Protein AF-A0A965Q518-F1 (afdb_monomer)

Radius of gyration: 18.99 Å; Cα contacts (8 Å, |Δi|>4): 62; chains: 1; bounding box: 60×23×46 Å

Solvent-accessible surface area (backbone atoms only — not comparable to full-atom values): 7028 Å² total; per-residue (Å²): 108,71,67,60,50,53,50,53,51,49,54,53,55,49,54,50,50,47,53,52,36,47,52,55,15,61,73,64,79,41,52,65,58,21,47,56,48,36,52,53,52,54,51,52,54,50,41,52,52,52,49,52,53,47,49,54,46,27,74,74,74,44,77,70,56,64,65,64,55,50,52,48,52,49,53,55,44,51,49,54,63,68,57,49,81,68,55,92,56,89,73,53,72,66,60,56,47,51,55,53,49,49,44,50,51,52,53,50,51,50,54,51,52,55,50,51,55,52,56,54,54,59,62,77,73,111

Structure (mmCIF, N/CA/C/O backbone):
data_AF-A0A965Q518-F1
#
_entry.id   AF-A0A965Q518-F1
#
loop_
_atom_site.group_PDB
_atom_site.id
_atom_site.type_symbol
_atom_site.label_atom_id
_atom_site.label_alt_id
_atom_site.label_comp_id
_atom_site.label_asym_id
_atom_site.label_entity_id
_atom_site.label_seq_id
_atom_site.pdbx_PDB_ins_code
_atom_site.Cartn_x
_atom_site.Cartn_y
_atom_site.Cartn_z
_atom_site.occupancy
_atom_site.B_iso_or_equiv
_atom_site.auth_seq_id
_atom_site.auth_comp_id
_atom_site.auth_asym_id
_atom_site.auth_atom_id
_atom_site.pdbx_PDB_model_num
ATOM 1 N N . ILE A 1 1 ? 7.334 6.434 21.497 1.00 72.88 1 ILE A N 1
ATOM 2 C CA . ILE A 1 1 ? 8.801 6.464 21.253 1.00 72.88 1 ILE A CA 1
ATOM 3 C C . ILE A 1 1 ? 9.249 5.241 20.453 1.00 72.88 1 ILE A C 1
ATOM 5 O O . ILE A 1 1 ? 9.737 5.425 19.350 1.00 72.88 1 ILE A O 1
ATOM 9 N N . ILE A 1 2 ? 8.997 4.016 20.928 1.00 81.69 2 ILE A N 1
ATOM 10 C CA . ILE A 1 2 ? 9.412 2.765 20.254 1.00 81.69 2 ILE A CA 1
ATOM 11 C C . ILE A 1 2 ? 8.875 2.656 18.812 1.00 81.69 2 ILE A C 1
ATOM 13 O O . ILE A 1 2 ? 9.642 2.387 17.895 1.00 81.69 2 ILE A O 1
ATOM 17 N N . ILE A 1 3 ? 7.590 2.960 18.587 1.00 77.31 3 ILE A N 1
ATOM 18 C CA . ILE A 1 3 ? 6.975 2.912 17.244 1.00 77.31 3 ILE A CA 1
ATOM 19 C C . ILE A 1 3 ? 7.582 3.959 16.295 1.00 77.31 3 ILE A C 1
ATOM 21 O O . ILE A 1 3 ? 7.824 3.673 15.128 1.00 77.31 3 ILE A O 1
ATOM 25 N N . GLY A 1 4 ? 7.886 5.160 16.800 1.00 78.69 4 GLY A N 1
ATOM 26 C CA . GLY A 1 4 ? 8.529 6.210 16.003 1.00 78.69 4 GLY A CA 1
ATOM 27 C C . GLY A 1 4 ? 9.953 5.836 15.585 1.00 78.69 4 GLY A C 1
ATOM 28 O O . GLY A 1 4 ? 10.353 6.106 14.458 1.00 78.69 4 GLY A O 1
ATOM 29 N N . LEU A 1 5 ? 10.687 5.150 16.466 1.00 85.44 5 LEU A N 1
ATOM 30 C CA . LEU A 1 5 ? 12.023 4.627 16.179 1.00 85.44 5 LEU A CA 1
ATOM 31 C C . LEU A 1 5 ? 11.969 3.505 15.130 1.00 85.44 5 LEU A C 1
ATOM 33 O O . LEU A 1 5 ? 12.724 3.543 14.165 1.00 85.44 5 LEU A O 1
ATOM 37 N N . ALA A 1 6 ? 11.019 2.573 15.258 1.00 81.81 6 ALA A N 1
ATOM 38 C CA . ALA A 1 6 ? 10.804 1.506 14.279 1.00 81.81 6 ALA A CA 1
ATOM 39 C C . ALA A 1 6 ? 10.435 2.049 12.885 1.00 81.81 6 ALA A C 1
ATOM 41 O O . ALA A 1 6 ? 10.963 1.581 11.877 1.00 81.81 6 ALA A O 1
ATOM 42 N N . LEU A 1 7 ? 9.578 3.075 12.822 1.00 77.62 7 LEU A N 1
ATOM 43 C CA . LEU A 1 7 ? 9.232 3.751 11.569 1.00 77.62 7 LEU A CA 1
ATOM 44 C C . LEU A 1 7 ? 10.443 4.451 10.946 1.00 77.62 7 LEU A C 1
ATOM 46 O O . LEU A 1 7 ? 10.688 4.287 9.754 1.00 77.62 7 LEU A O 1
ATOM 50 N N . ALA A 1 8 ? 11.230 5.178 11.742 1.00 82.94 8 ALA A N 1
ATOM 51 C CA . ALA A 1 8 ? 12.439 5.840 11.261 1.00 82.94 8 ALA A CA 1
ATOM 52 C C . ALA A 1 8 ? 13.452 4.834 10.685 1.00 82.94 8 ALA A C 1
ATOM 54 O O . ALA A 1 8 ? 13.981 5.047 9.595 1.00 82.94 8 ALA A O 1
ATOM 55 N N . THR A 1 9 ? 13.675 3.707 11.369 1.00 88.44 9 THR A N 1
ATOM 56 C CA . THR A 1 9 ? 14.555 2.636 10.879 1.00 88.44 9 THR A CA 1
ATOM 57 C C . THR A 1 9 ? 14.032 2.020 9.583 1.00 88.44 9 THR A C 1
ATOM 59 O O . THR A 1 9 ? 14.811 1.812 8.654 1.00 88.44 9 THR A O 1
ATOM 62 N N . SER A 1 10 ? 12.721 1.781 9.490 1.00 80.56 10 SER A N 1
ATOM 63 C CA . SER A 1 10 ? 12.079 1.275 8.274 1.00 80.56 10 SER A CA 1
ATOM 64 C C . SER A 1 10 ? 12.328 2.214 7.087 1.00 80.56 10 SER A C 1
ATOM 66 O O . SER A 1 10 ? 12.839 1.781 6.058 1.00 80.56 10 SER A O 1
ATOM 68 N N . ILE A 1 11 ? 12.099 3.522 7.257 1.00 81.31 11 ILE A N 1
ATOM 69 C CA . ILE A 1 11 ? 12.318 4.538 6.211 1.00 81.31 11 ILE A CA 1
ATOM 70 C C . ILE A 1 11 ? 13.770 4.533 5.708 1.00 81.31 11 ILE A C 1
ATOM 72 O O . ILE A 1 11 ? 14.009 4.590 4.499 1.00 81.31 11 ILE A O 1
ATOM 76 N N . ILE A 1 12 ? 14.746 4.429 6.614 1.00 88.94 12 ILE A N 1
ATOM 77 C CA . ILE A 1 12 ? 16.173 4.395 6.260 1.00 88.94 12 ILE A CA 1
ATOM 78 C C . ILE A 1 12 ? 16.508 3.126 5.466 1.00 88.94 12 ILE A C 1
ATOM 80 O O . ILE A 1 12 ? 17.135 3.206 4.409 1.00 88.94 12 ILE A O 1
ATOM 84 N N . MET A 1 13 ? 16.057 1.960 5.937 1.00 85.56 13 MET A N 1
ATOM 85 C CA . MET A 1 13 ? 16.298 0.672 5.277 1.00 85.56 13 MET A CA 1
ATOM 86 C C . MET A 1 13 ? 15.686 0.631 3.872 1.00 85.56 13 MET A C 1
ATOM 88 O O . MET A 1 13 ? 16.280 0.121 2.925 1.00 85.56 13 MET A O 1
ATOM 92 N N . PHE A 1 14 ? 14.514 1.230 3.719 1.00 79.38 14 PHE A N 1
ATOM 93 C CA . PHE A 1 14 ? 13.819 1.321 2.449 1.00 79.38 14 PHE A CA 1
ATOM 94 C C . PHE A 1 14 ? 14.447 2.314 1.470 1.00 79.38 14 PHE A C 1
ATOM 96 O O . PHE A 1 14 ? 14.533 2.025 0.278 1.00 79.38 14 PHE A O 1
ATOM 103 N N . THR A 1 15 ? 14.958 3.443 1.966 1.00 83.56 15 THR A N 1
ATOM 104 C CA . THR A 1 15 ? 15.750 4.379 1.153 1.00 83.56 15 THR A CA 1
ATOM 105 C C . THR A 1 15 ? 17.008 3.694 0.611 1.00 83.56 15 THR A C 1
ATOM 107 O O . THR A 1 15 ? 17.377 3.890 -0.546 1.00 83.56 15 THR A O 1
ATOM 110 N N . TRP A 1 16 ? 17.633 2.836 1.423 1.00 86.44 16 TRP A N 1
ATOM 111 C CA . TRP A 1 16 ? 18.780 2.033 1.001 1.00 86.44 16 TRP A CA 1
ATOM 112 C C . TRP A 1 16 ? 18.422 1.014 -0.090 1.00 86.44 16 TRP A C 1
ATOM 114 O O . TRP A 1 16 ? 19.125 0.917 -1.096 1.00 86.44 16 TRP A O 1
ATOM 124 N N . LEU A 1 17 ? 17.310 0.287 0.072 1.00 82.19 17 LEU A N 1
ATOM 125 C CA . LEU A 1 17 ? 16.814 -0.656 -0.938 1.00 82.19 17 LEU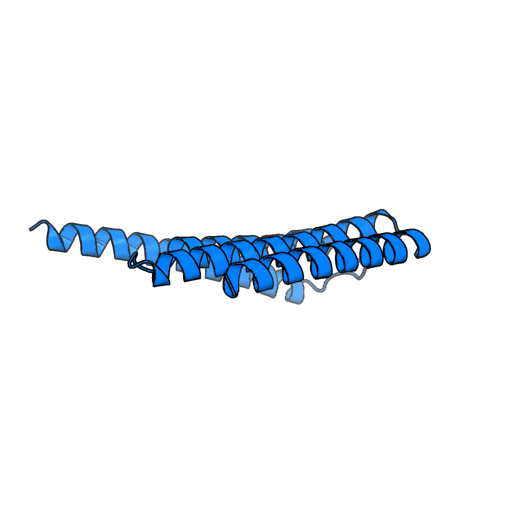 A CA 1
ATOM 126 C C . LEU A 1 17 ? 16.550 0.033 -2.281 1.00 82.19 17 LEU A C 1
ATOM 128 O O . LEU A 1 17 ? 17.007 -0.452 -3.312 1.00 82.19 17 LEU A O 1
ATOM 132 N N . PHE A 1 18 ? 15.911 1.203 -2.260 1.00 78.19 18 PHE A N 1
ATOM 133 C CA . PHE A 1 18 ? 15.648 1.987 -3.464 1.00 78.19 18 PHE A CA 1
ATOM 134 C C . PHE A 1 18 ? 16.933 2.370 -4.214 1.00 78.19 18 PHE A C 1
ATOM 136 O O . PHE A 1 18 ? 17.009 2.250 -5.437 1.00 78.19 18 PHE A O 1
ATOM 143 N N . PHE A 1 19 ? 17.977 2.776 -3.487 1.00 81.88 19 PHE A N 1
ATOM 144 C CA . PHE A 1 19 ? 19.271 3.105 -4.087 1.00 81.88 19 PHE A CA 1
ATOM 145 C C . PHE A 1 19 ? 19.928 1.886 -4.748 1.00 81.88 19 PHE A C 1
ATOM 147 O O . PHE A 1 19 ? 20.501 1.992 -5.834 1.00 81.88 19 PHE A O 1
ATOM 154 N N . ASN A 1 20 ? 19.815 0.714 -4.117 1.00 82.06 20 ASN A N 1
ATOM 155 C CA . ASN A 1 20 ? 20.341 -0.533 -4.662 1.00 82.06 20 ASN A CA 1
ATOM 156 C C . ASN A 1 20 ? 19.588 -0.971 -5.933 1.00 82.06 20 ASN A C 1
ATOM 158 O O . ASN A 1 20 ? 20.195 -1.444 -6.896 1.00 82.06 20 ASN A O 1
ATOM 162 N N . GLU A 1 21 ? 18.274 -0.761 -5.974 1.00 74.06 21 GLU A N 1
ATOM 163 C CA . GLU A 1 21 ? 17.441 -1.044 -7.147 1.00 74.06 21 GLU A CA 1
ATOM 164 C C . GLU A 1 21 ? 17.759 -0.119 -8.326 1.00 74.06 21 GLU A C 1
ATOM 166 O O . GLU A 1 21 ? 17.880 -0.583 -9.456 1.00 74.06 21 GLU A O 1
ATOM 171 N N . ILE A 1 22 ? 18.001 1.171 -8.076 1.00 74.25 22 ILE A N 1
ATOM 172 C CA . ILE A 1 22 ? 18.466 2.100 -9.118 1.00 74.25 22 ILE A CA 1
ATOM 173 C C . ILE A 1 22 ? 19.857 1.708 -9.632 1.00 74.25 22 ILE A C 1
ATOM 175 O O . ILE A 1 22 ? 20.124 1.776 -10.832 1.00 74.25 22 ILE A O 1
ATOM 179 N N . ASN A 1 23 ? 20.763 1.291 -8.747 1.00 75.62 23 ASN A N 1
ATOM 180 C CA . ASN A 1 23 ? 22.118 0.927 -9.151 1.00 75.62 23 ASN A CA 1
ATOM 181 C C . ASN A 1 23 ? 22.139 -0.369 -9.982 1.00 75.62 23 ASN A C 1
ATOM 183 O O . ASN A 1 23 ? 22.846 -0.473 -10.983 1.00 75.62 23 ASN A O 1
ATOM 187 N N . THR A 1 24 ? 21.330 -1.361 -9.612 1.00 71.31 24 THR A N 1
ATOM 188 C CA . THR A 1 24 ? 21.171 -2.599 -10.397 1.00 71.31 24 THR A CA 1
ATOM 189 C C . THR A 1 24 ? 20.486 -2.340 -11.743 1.00 71.31 24 THR A C 1
ATOM 191 O O . THR A 1 24 ? 20.924 -2.873 -12.761 1.00 71.31 24 THR A O 1
ATOM 194 N N . ALA A 1 25 ? 19.500 -1.441 -11.779 1.00 67.25 25 ALA A N 1
ATOM 195 C CA . ALA A 1 25 ? 18.863 -0.934 -12.994 1.00 67.25 25 ALA A CA 1
ATOM 196 C C . ALA A 1 25 ? 19.839 -0.247 -13.965 1.00 67.25 25 ALA A C 1
ATOM 198 O O . ALA A 1 25 ? 19.797 -0.496 -15.171 1.00 67.25 25 ALA A O 1
ATOM 199 N N . ALA A 1 26 ? 20.727 0.604 -13.442 1.00 67.75 26 ALA A N 1
ATOM 200 C CA . ALA A 1 26 ? 21.714 1.337 -14.232 1.00 67.75 26 ALA A CA 1
ATOM 201 C C . ALA A 1 26 ? 22.742 0.406 -14.894 1.00 67.75 26 ALA A C 1
ATOM 203 O O . ALA A 1 26 ? 23.117 0.613 -16.048 1.00 67.75 26 ALA A O 1
ATOM 204 N N . ASN A 1 27 ? 23.150 -0.656 -14.194 1.00 67.19 27 ASN A N 1
ATOM 205 C CA . ASN A 1 27 ? 24.120 -1.626 -14.702 1.00 67.19 27 ASN A CA 1
ATOM 206 C C . ASN A 1 27 ? 23.547 -2.556 -15.792 1.00 67.19 27 ASN A C 1
ATOM 208 O O . ASN A 1 27 ? 24.305 -3.090 -16.599 1.00 67.19 27 ASN A O 1
ATOM 212 N N . ALA A 1 28 ? 22.222 -2.729 -15.865 1.00 64.88 28 ALA A N 1
ATOM 213 C CA . ALA A 1 28 ? 21.565 -3.665 -16.783 1.00 64.88 28 ALA A CA 1
ATOM 214 C C . ALA A 1 28 ? 21.290 -3.114 -18.205 1.00 64.88 28 ALA A C 1
ATOM 216 O O . ALA A 1 28 ? 20.625 -3.789 -18.987 1.00 64.88 28 ALA A O 1
ATOM 217 N N . HIS A 1 29 ? 21.748 -1.901 -18.560 1.00 62.50 29 HIS A N 1
ATOM 218 C CA . HIS A 1 29 ? 21.477 -1.203 -19.843 1.00 62.50 29 HIS A CA 1
ATOM 219 C C . HIS A 1 29 ? 19.988 -0.971 -20.199 1.00 62.50 29 HIS A C 1
ATOM 221 O O . HIS A 1 29 ? 19.695 -0.281 -21.174 1.00 62.50 29 HIS A O 1
ATOM 227 N N . ASN A 1 30 ? 19.038 -1.460 -19.396 1.00 66.44 30 ASN A N 1
ATOM 228 C CA . ASN A 1 30 ? 17.605 -1.217 -19.545 1.00 66.44 30 ASN A CA 1
ATOM 229 C C . ASN A 1 30 ? 17.104 -0.305 -18.416 1.00 66.44 30 ASN A C 1
ATOM 231 O O . ASN A 1 30 ? 16.460 -0.736 -17.456 1.00 66.44 30 ASN A O 1
ATOM 235 N N . LEU A 1 31 ? 17.434 0.984 -18.545 1.00 68.88 31 LEU A N 1
ATOM 236 C CA . LEU A 1 31 ? 17.076 2.025 -17.577 1.00 68.88 31 LEU A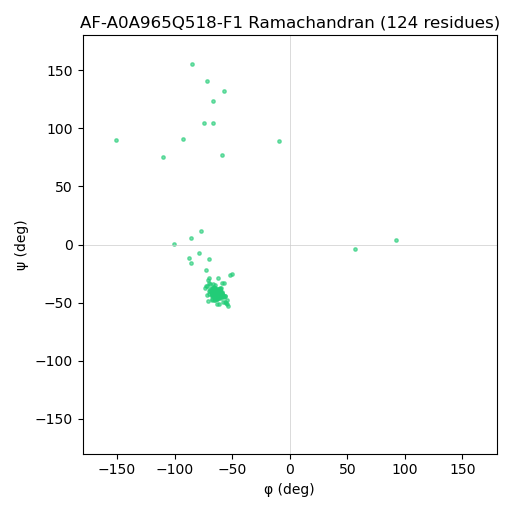 CA 1
ATOM 237 C C . LEU A 1 31 ? 15.564 2.117 -17.356 1.00 68.88 31 LEU A C 1
ATOM 239 O O . LEU A 1 31 ? 15.129 2.402 -16.247 1.00 68.88 31 LEU A O 1
ATOM 243 N N . ILE A 1 32 ? 14.764 1.848 -18.390 1.00 73.44 32 ILE A N 1
ATOM 244 C CA . ILE A 1 32 ? 13.301 1.909 -18.318 1.00 73.44 32 ILE A CA 1
ATOM 245 C C . ILE A 1 32 ? 12.775 0.753 -17.469 1.00 73.44 32 ILE A C 1
ATOM 247 O O . ILE A 1 32 ? 12.011 0.983 -16.535 1.00 73.44 32 ILE A O 1
ATOM 251 N N . HIS A 1 33 ? 13.230 -0.476 -17.727 1.00 72.19 33 HIS A N 1
ATOM 252 C CA . HIS A 1 33 ? 12.834 -1.638 -16.932 1.00 72.19 33 HIS A CA 1
ATOM 253 C C . HIS A 1 33 ? 13.230 -1.472 -15.464 1.00 72.19 33 HIS A C 1
ATOM 255 O O . HIS A 1 33 ? 12.425 -1.684 -14.561 1.00 72.19 33 HIS A O 1
ATOM 261 N N . GLY A 1 34 ? 14.460 -1.028 -15.220 1.00 73.06 34 GLY A N 1
ATOM 262 C CA . GLY A 1 34 ? 14.953 -0.816 -13.873 1.00 73.06 34 GLY A CA 1
ATOM 263 C C . GLY A 1 34 ? 14.307 0.370 -13.140 1.00 73.06 34 GLY A C 1
ATOM 264 O O . GLY A 1 34 ? 14.056 0.283 -11.940 1.00 73.06 34 GLY A O 1
ATOM 265 N N . PHE A 1 35 ? 13.936 1.438 -13.853 1.00 76.38 35 PHE A N 1
ATOM 266 C CA . PHE A 1 35 ? 13.164 2.552 -13.296 1.00 76.38 35 PHE A CA 1
ATOM 267 C C . PHE A 1 35 ? 11.741 2.127 -12.920 1.00 76.38 35 PHE A C 1
ATOM 269 O O . PHE A 1 35 ? 11.296 2.402 -11.809 1.00 76.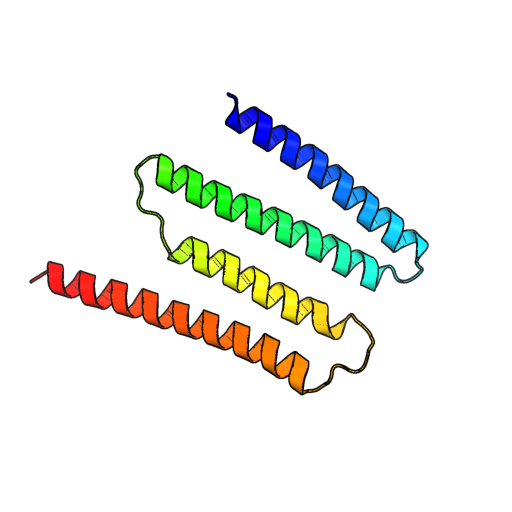38 35 PHE A O 1
ATOM 276 N N . ILE A 1 36 ? 11.039 1.403 -13.798 1.00 78.25 36 ILE A N 1
ATOM 277 C CA . ILE A 1 36 ? 9.697 0.881 -13.501 1.00 78.25 36 ILE A CA 1
ATOM 278 C C . ILE A 1 36 ? 9.746 -0.148 -12.364 1.00 78.25 36 ILE A C 1
ATOM 280 O O . ILE A 1 36 ? 8.849 -0.175 -11.520 1.00 78.25 36 ILE A O 1
ATOM 284 N N . HIS A 1 37 ? 10.817 -0.941 -12.281 1.00 76.12 37 HIS A N 1
ATOM 285 C CA . HIS A 1 37 ? 11.048 -1.854 -11.167 1.00 76.12 37 HIS A CA 1
ATOM 286 C C . HIS A 1 37 ? 11.209 -1.102 -9.836 1.00 76.12 37 HIS A C 1
ATOM 288 O O . HIS A 1 37 ? 10.464 -1.376 -8.895 1.00 76.12 37 HIS A O 1
ATOM 294 N N . ALA A 1 38 ? 12.092 -0.098 -9.788 1.00 77.94 38 ALA A N 1
ATOM 295 C CA . ALA A 1 38 ? 12.342 0.711 -8.594 1.00 77.94 38 ALA A CA 1
ATOM 296 C C . ALA A 1 38 ? 11.111 1.531 -8.158 1.00 77.94 38 ALA A C 1
ATOM 298 O O . ALA A 1 38 ? 10.779 1.592 -6.971 1.00 77.94 38 ALA A O 1
ATOM 299 N N . LEU A 1 39 ? 10.364 2.112 -9.108 1.00 79.31 39 LEU A N 1
ATOM 300 C CA . LEU A 1 39 ? 9.063 2.735 -8.827 1.00 79.31 39 LEU A CA 1
ATOM 301 C C . LEU A 1 39 ? 8.071 1.722 -8.256 1.00 79.31 39 LEU A C 1
ATOM 303 O O . LEU A 1 39 ? 7.328 2.017 -7.317 1.00 79.31 39 LEU A O 1
ATOM 307 N N . GLY A 1 40 ? 8.088 0.505 -8.792 1.00 78.31 40 GLY A N 1
ATOM 308 C CA . GLY A 1 40 ? 7.304 -0.598 -8.282 1.00 78.31 40 GLY A CA 1
ATOM 309 C C . GLY A 1 40 ? 7.587 -0.866 -6.805 1.00 78.31 40 GLY A C 1
ATOM 310 O O . GLY A 1 40 ? 6.639 -1.095 -6.055 1.00 78.31 40 GLY A O 1
ATOM 311 N N . THR A 1 41 ? 8.843 -0.868 -6.375 1.00 79.44 41 THR A N 1
ATOM 312 C CA . THR A 1 41 ? 9.200 -1.083 -4.966 1.00 79.44 41 THR A CA 1
ATOM 313 C C . THR A 1 41 ? 8.794 0.098 -4.090 1.00 79.44 41 THR A C 1
ATOM 315 O O . THR A 1 41 ? 8.235 -0.113 -3.012 1.00 79.44 41 THR A O 1
ATOM 318 N N . LEU A 1 42 ? 8.956 1.341 -4.564 1.00 81.44 42 LEU A N 1
ATOM 319 C CA . LEU A 1 42 ? 8.474 2.530 -3.847 1.00 81.44 42 LEU A CA 1
ATOM 320 C C . LEU A 1 42 ? 6.956 2.506 -3.596 1.00 81.44 42 LEU A C 1
ATOM 322 O O . LEU A 1 42 ? 6.492 2.962 -2.551 1.00 81.44 42 LEU A O 1
ATOM 326 N N . MET A 1 43 ? 6.167 1.927 -4.503 1.00 81.38 43 MET A N 1
ATOM 327 C CA . MET A 1 43 ? 4.725 1.755 -4.284 1.00 81.38 43 MET A CA 1
ATOM 328 C C . MET A 1 43 ? 4.395 0.722 -3.198 1.00 81.38 43 MET A C 1
ATOM 330 O O . MET A 1 43 ? 3.414 0.895 -2.472 1.00 81.38 43 MET A O 1
ATOM 334 N N . LEU A 1 44 ? 5.194 -0.343 -3.052 1.00 82.50 44 LEU A N 1
ATOM 335 C CA . LEU A 1 44 ? 5.018 -1.312 -1.955 1.00 82.50 44 LEU A CA 1
ATOM 336 C C . LEU A 1 44 ? 5.263 -0.639 -0.607 1.00 82.50 44 LEU A C 1
ATOM 338 O O . LEU A 1 44 ? 4.491 -0.790 0.336 1.00 82.50 44 LEU A O 1
ATOM 342 N N . LEU A 1 45 ? 6.309 0.171 -0.574 1.00 81.38 45 LEU A N 1
ATOM 343 C CA . LEU A 1 45 ? 6.673 1.043 0.525 1.00 81.38 45 LEU A CA 1
ATOM 344 C C . LEU A 1 45 ? 5.542 1.974 0.958 1.00 81.38 45 LEU A C 1
ATOM 346 O O . LEU A 1 45 ? 5.154 2.010 2.128 1.00 81.38 45 LEU A O 1
ATOM 350 N N . TRP A 1 46 ? 4.985 2.695 -0.012 1.00 82.94 46 TRP A N 1
ATOM 351 C CA . TRP A 1 46 ? 3.836 3.563 0.198 1.00 82.94 46 TRP A CA 1
ATOM 352 C C . TRP A 1 46 ? 2.628 2.784 0.736 1.00 82.94 46 TRP A C 1
ATOM 354 O O . TRP A 1 46 ? 1.983 3.231 1.680 1.00 82.94 46 TRP A O 1
ATOM 364 N N . SER A 1 47 ? 2.375 1.585 0.209 1.00 85.25 47 SER A N 1
ATOM 365 C CA . SER A 1 47 ? 1.243 0.743 0.618 1.00 85.25 47 SER A CA 1
ATOM 366 C C . SER A 1 47 ? 1.369 0.255 2.061 1.00 85.25 47 SER A C 1
ATOM 368 O O . SER A 1 47 ? 0.402 0.307 2.818 1.00 85.25 47 SER A O 1
ATOM 370 N N . ILE A 1 48 ? 2.567 -0.170 2.473 1.00 84.31 48 ILE A N 1
ATOM 371 C CA . ILE A 1 48 ? 2.841 -0.572 3.859 1.00 84.31 48 ILE A CA 1
ATOM 372 C C . ILE A 1 48 ? 2.685 0.631 4.795 1.00 84.31 48 ILE A C 1
ATOM 374 O O . ILE A 1 48 ? 2.057 0.515 5.844 1.00 84.31 48 ILE A O 1
ATOM 378 N N . SER A 1 49 ? 3.191 1.801 4.400 1.00 83.56 49 SER A N 1
ATOM 379 C CA . SER A 1 49 ? 3.024 3.038 5.171 1.00 83.56 49 SER A CA 1
ATOM 380 C C . SER A 1 49 ? 1.548 3.426 5.335 1.00 83.56 49 SER A C 1
ATOM 382 O O . SER A 1 49 ? 1.098 3.727 6.445 1.00 83.56 49 SER A O 1
ATOM 384 N N . ALA A 1 50 ? 0.763 3.362 4.255 1.00 84.00 50 ALA A N 1
ATOM 385 C CA . ALA A 1 50 ? -0.671 3.636 4.275 1.00 84.00 50 ALA A CA 1
ATOM 386 C C . ALA A 1 50 ? -1.437 2.645 5.167 1.00 84.00 50 ALA A C 1
ATOM 388 O O . ALA A 1 50 ? -2.306 3.053 5.941 1.00 84.00 50 ALA A O 1
ATOM 389 N N . LEU A 1 51 ? -1.070 1.361 5.123 1.00 86.50 51 LEU A N 1
ATOM 390 C CA . LEU A 1 51 ? -1.679 0.316 5.941 1.00 86.50 51 LEU A CA 1
ATOM 391 C C . LEU A 1 51 ? -1.361 0.498 7.431 1.00 86.50 51 LEU A C 1
ATOM 393 O O . LEU A 1 51 ? -2.277 0.510 8.250 1.00 86.50 51 LEU A O 1
ATOM 397 N N . ILE A 1 52 ? -0.089 0.725 7.779 1.00 84.25 52 ILE A N 1
ATOM 398 C CA . ILE A 1 52 ? 0.333 0.995 9.163 1.00 84.25 52 ILE A CA 1
ATOM 399 C C . ILE A 1 52 ? -0.353 2.260 9.690 1.00 84.25 52 ILE A C 1
ATOM 401 O O . ILE A 1 52 ? -0.788 2.303 10.839 1.00 84.25 52 ILE A O 1
ATOM 405 N N . SER A 1 53 ? -0.501 3.290 8.853 1.00 81.69 53 SER A N 1
ATOM 406 C CA . SER A 1 53 ? -1.212 4.518 9.228 1.00 81.69 53 SER A CA 1
ATOM 407 C C . SER A 1 53 ? -2.691 4.257 9.522 1.00 81.69 53 SER A C 1
ATOM 409 O O . SER A 1 53 ? -3.246 4.821 10.468 1.00 81.69 53 SER A O 1
ATOM 411 N N . ALA A 1 54 ? -3.332 3.387 8.739 1.00 82.69 54 ALA A N 1
ATOM 412 C CA . ALA A 1 54 ? -4.705 2.959 8.978 1.00 82.69 54 ALA A CA 1
ATOM 413 C C . ALA A 1 54 ? -4.831 2.130 10.270 1.00 82.69 54 ALA A C 1
ATOM 415 O O . ALA A 1 54 ? -5.759 2.346 11.049 1.00 82.69 54 ALA A O 1
ATOM 416 N N . GLU A 1 55 ? -3.874 1.243 10.541 1.00 75.81 55 GLU A N 1
ATOM 417 C CA . GLU A 1 55 ? -3.832 0.428 11.757 1.00 75.81 55 GLU A CA 1
ATOM 418 C C . GLU A 1 55 ? -3.577 1.276 13.013 1.00 75.81 55 GLU A C 1
ATOM 420 O O . GLU A 1 55 ? -4.263 1.129 14.022 1.00 75.81 55 GLU A O 1
ATOM 425 N N . MET A 1 56 ? -2.671 2.253 12.945 1.00 77.31 56 MET A N 1
ATOM 426 C CA . MET A 1 56 ? -2.435 3.192 14.044 1.00 77.31 56 MET A CA 1
ATOM 427 C C . MET A 1 56 ? -3.669 4.059 14.328 1.00 77.31 56 MET A C 1
ATOM 429 O O . MET A 1 56 ? -4.003 4.315 15.485 1.00 77.31 56 MET A O 1
ATOM 433 N N . ARG A 1 57 ? -4.391 4.476 13.284 1.00 79.06 57 ARG A N 1
ATOM 434 C CA . ARG A 1 57 ? -5.674 5.174 13.426 1.00 79.06 57 ARG A CA 1
ATOM 435 C C . ARG A 1 57 ? -6.730 4.284 14.098 1.00 79.06 57 ARG A C 1
ATOM 437 O O . ARG A 1 57 ? -7.470 4.781 14.950 1.00 79.06 57 ARG A O 1
ATOM 444 N N . TYR A 1 58 ? -6.764 2.989 13.787 1.00 77.44 58 TYR A N 1
ATOM 445 C CA . TYR A 1 58 ? -7.631 2.026 14.470 1.00 77.44 58 TYR A CA 1
ATOM 446 C C . TYR A 1 58 ? -7.295 1.885 15.962 1.00 77.44 58 TYR A C 1
ATOM 448 O O . TYR A 1 58 ? -8.176 1.993 16.814 1.00 77.44 58 TYR A O 1
ATOM 456 N N . LEU A 1 59 ? -6.011 1.732 16.295 1.00 76.50 59 LEU A N 1
ATOM 457 C CA . LEU A 1 59 ? -5.547 1.616 17.683 1.00 76.50 59 LEU A CA 1
ATOM 458 C C . LEU A 1 59 ? -5.839 2.869 18.525 1.00 76.50 59 LEU A C 1
ATOM 460 O O . LEU A 1 59 ? -6.068 2.759 19.726 1.00 76.50 59 LEU A O 1
ATOM 464 N N . ASN A 1 60 ? -5.900 4.049 17.902 1.00 78.31 60 ASN A N 1
ATOM 465 C CA . ASN A 1 60 ? -6.281 5.306 18.555 1.00 78.31 60 ASN A CA 1
ATOM 466 C C . ASN A 1 60 ? -7.803 5.460 18.791 1.00 78.31 60 ASN A C 1
ATOM 468 O O . ASN A 1 60 ? -8.262 6.544 19.147 1.00 78.31 60 ASN A O 1
ATOM 472 N N . GLY A 1 61 ? -8.598 4.398 18.612 1.00 71.31 61 GLY A N 1
ATOM 473 C CA . GLY A 1 61 ? -10.021 4.362 18.973 1.00 71.31 61 GLY A CA 1
ATOM 474 C C . GLY A 1 61 ? -10.988 4.753 17.854 1.00 71.31 61 GLY A C 1
ATOM 475 O O . GLY A 1 61 ? -12.199 4.790 18.074 1.00 71.31 61 GLY A O 1
ATOM 476 N N . SER A 1 62 ? -10.490 5.013 16.644 1.00 66.88 62 SER A N 1
ATOM 477 C CA . SER A 1 62 ? -11.353 5.114 15.464 1.00 66.88 62 SER A CA 1
ATOM 478 C C . SER A 1 62 ? -11.614 3.721 14.876 1.00 66.88 62 SER A C 1
ATOM 480 O O . SER A 1 62 ? -10.850 2.786 15.097 1.00 66.88 62 SER A O 1
ATOM 482 N N . LYS A 1 63 ? -12.717 3.535 14.148 1.00 69.38 63 LYS A N 1
ATOM 483 C CA . LYS A 1 63 ? -13.006 2.240 13.513 1.00 69.38 63 LYS A CA 1
ATOM 484 C C . LYS A 1 63 ? -12.045 2.026 12.345 1.00 69.38 63 LYS A C 1
ATOM 486 O O . LYS A 1 63 ? -11.767 2.969 11.612 1.00 69.38 63 LYS A O 1
ATOM 491 N N . LEU A 1 64 ? -11.566 0.795 12.156 1.00 64.25 64 LEU A N 1
ATOM 492 C CA . LEU A 1 64 ? -10.769 0.448 10.983 1.00 64.25 64 LEU A CA 1
ATOM 493 C C . LEU A 1 64 ? -11.685 0.552 9.764 1.00 64.25 64 LEU A C 1
ATOM 495 O O . LEU A 1 64 ? -12.587 -0.265 9.568 1.00 64.25 64 LEU A O 1
ATOM 499 N N . GLU A 1 65 ? -11.511 1.618 8.993 1.00 69.38 65 GLU A N 1
ATOM 500 C CA . GLU A 1 65 ? -12.295 1.843 7.792 1.00 69.38 65 GLU A CA 1
ATOM 501 C C . GLU A 1 65 ? -11.786 0.886 6.720 1.00 69.38 65 GLU A C 1
ATOM 503 O O . GLU A 1 65 ? -10.726 1.081 6.127 1.00 69.38 65 GLU A O 1
ATOM 508 N N . VAL A 1 66 ? -12.568 -0.172 6.479 1.00 72.69 66 VAL A N 1
ATOM 509 C CA . VAL A 1 66 ? -12.355 -1.151 5.398 1.00 72.69 66 VAL A CA 1
ATOM 510 C C . VAL A 1 66 ? -12.139 -0.446 4.048 1.00 72.69 66 VAL A C 1
ATOM 512 O O . VAL A 1 66 ? -11.451 -0.958 3.175 1.00 72.69 66 VAL A O 1
ATOM 515 N N . GLU A 1 67 ? -12.662 0.770 3.914 1.00 74.69 67 GLU A N 1
ATOM 516 C CA . GLU A 1 67 ? -12.441 1.693 2.806 1.00 74.69 67 GLU A CA 1
ATOM 517 C C . GLU A 1 67 ? -10.953 1.988 2.540 1.00 74.69 67 GLU A C 1
ATOM 519 O O . GLU A 1 67 ? -10.500 1.761 1.421 1.00 74.69 67 GLU A O 1
ATOM 524 N N . THR A 1 68 ? -10.161 2.368 3.555 1.00 78.06 68 THR A N 1
ATOM 525 C CA . THR A 1 68 ? -8.715 2.624 3.386 1.00 78.06 68 THR A CA 1
ATOM 526 C C . THR A 1 68 ? -7.949 1.343 3.047 1.00 78.06 68 THR A C 1
ATOM 528 O O . THR A 1 68 ? -6.984 1.366 2.288 1.00 78.06 68 THR A O 1
ATOM 531 N N . PHE A 1 69 ? -8.373 0.199 3.590 1.00 78.44 69 PHE A N 1
ATOM 532 C CA . PHE A 1 69 ? -7.752 -1.087 3.268 1.00 78.44 69 PHE A CA 1
ATOM 533 C C . PHE A 1 69 ? -7.967 -1.459 1.796 1.00 78.44 69 PHE A C 1
ATOM 535 O O . PHE A 1 69 ? -7.018 -1.816 1.098 1.00 78.44 69 PHE A O 1
ATOM 542 N N . ILE A 1 70 ? -9.205 -1.340 1.307 1.00 80.38 70 ILE A N 1
ATOM 543 C CA . ILE A 1 70 ? -9.533 -1.656 -0.086 1.00 80.38 70 ILE A CA 1
ATOM 544 C C . ILE A 1 70 ? -8.848 -0.680 -1.050 1.00 80.38 70 ILE A C 1
ATOM 546 O O . ILE A 1 70 ? -8.368 -1.114 -2.095 1.00 80.38 70 ILE A O 1
ATOM 550 N N . GLU A 1 71 ? -8.737 0.601 -0.694 1.00 80.12 71 GLU A N 1
ATOM 551 C CA . GLU A 1 71 ? -8.000 1.600 -1.475 1.00 80.12 71 GLU A CA 1
ATOM 552 C C . GLU A 1 71 ? -6.544 1.169 -1.717 1.00 80.12 71 GLU A C 1
ATOM 554 O O . GLU A 1 71 ? -6.091 1.108 -2.862 1.00 80.12 71 GLU A O 1
ATOM 559 N N . VAL A 1 72 ? -5.830 0.777 -0.658 1.00 85.50 72 VAL A N 1
ATOM 560 C CA . VAL A 1 72 ? -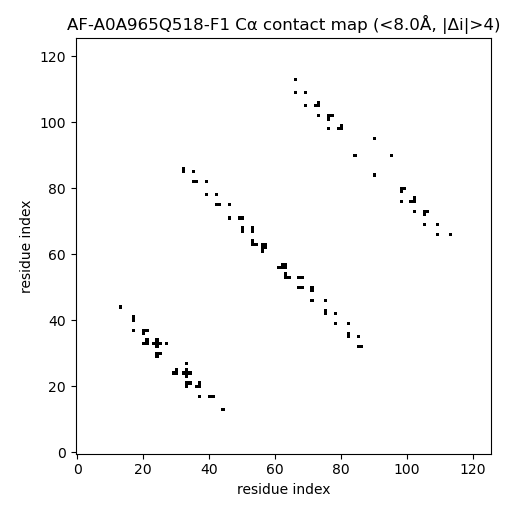4.433 0.324 -0.758 1.00 85.50 72 VAL A CA 1
ATOM 561 C C . VAL A 1 72 ? -4.320 -0.955 -1.596 1.00 85.50 72 VAL A C 1
ATOM 563 O O . VAL A 1 72 ? -3.457 -1.050 -2.470 1.00 85.50 72 VAL A O 1
ATOM 566 N N . VAL A 1 73 ? -5.213 -1.930 -1.389 1.00 82.56 73 VAL A N 1
ATOM 567 C CA . VAL A 1 73 ? -5.226 -3.186 -2.163 1.00 82.56 73 VAL A CA 1
ATOM 568 C C . VAL A 1 73 ? -5.508 -2.928 -3.646 1.00 82.56 73 VAL A C 1
ATOM 570 O O . VAL A 1 73 ? -4.863 -3.524 -4.509 1.00 82.56 73 VAL A O 1
ATOM 573 N N . MET A 1 74 ? -6.417 -2.008 -3.967 1.00 80.75 74 MET A N 1
ATOM 574 C CA . MET A 1 74 ? -6.718 -1.625 -5.344 1.00 80.75 74 MET A CA 1
ATOM 575 C C . MET A 1 74 ? -5.497 -0.995 -6.029 1.00 80.75 74 MET A C 1
ATOM 577 O O . MET A 1 74 ? -5.147 -1.402 -7.136 1.00 80.75 74 MET A O 1
ATOM 581 N N . VAL A 1 75 ? -4.794 -0.069 -5.366 1.00 84.38 75 VAL A N 1
ATOM 582 C CA . VAL A 1 75 ? -3.570 0.555 -5.908 1.00 84.38 75 VAL A CA 1
ATOM 583 C C . VAL A 1 75 ? -2.470 -0.485 -6.168 1.00 84.38 75 VAL A C 1
ATOM 585 O O . VAL A 1 75 ? -1.781 -0.418 -7.189 1.00 84.38 75 VAL A O 1
ATOM 588 N N . LEU A 1 76 ? -2.339 -1.496 -5.305 1.00 83.94 76 LEU A N 1
ATOM 589 C CA . LEU A 1 76 ? -1.400 -2.607 -5.498 1.00 83.94 76 LEU A CA 1
ATOM 590 C C . LEU A 1 76 ? -1.739 -3.484 -6.715 1.00 83.94 76 LEU A C 1
ATOM 592 O O . LEU A 1 76 ? -0.836 -3.890 -7.452 1.00 83.94 76 LEU A O 1
ATOM 596 N N . PHE A 1 77 ? -3.023 -3.757 -6.956 1.00 79.12 77 PHE A N 1
ATOM 597 C CA . PHE A 1 77 ? -3.468 -4.478 -8.153 1.00 79.12 77 PHE A CA 1
ATOM 598 C C . PHE A 1 77 ? -3.240 -3.657 -9.428 1.00 79.12 77 PHE A C 1
ATOM 600 O O . PHE A 1 77 ? -2.717 -4.183 -10.411 1.00 79.12 77 PHE A O 1
ATOM 607 N N . LEU A 1 78 ? -3.546 -2.356 -9.397 1.00 81.12 78 LEU A N 1
ATOM 608 C CA . LEU A 1 78 ? -3.280 -1.446 -10.515 1.00 81.12 78 LEU A CA 1
ATOM 609 C C . LEU A 1 78 ? -1.785 -1.390 -10.855 1.00 81.12 78 LEU A C 1
ATOM 611 O O . LEU A 1 78 ? -1.420 -1.483 -12.025 1.00 81.12 78 LEU A O 1
ATOM 615 N N . ARG A 1 79 ? -0.905 -1.341 -9.846 1.00 85.12 79 ARG A N 1
ATOM 616 C CA . ARG A 1 79 ? 0.553 -1.438 -10.038 1.00 85.12 79 ARG A CA 1
ATOM 617 C C . ARG A 1 79 ? 0.933 -2.695 -10.823 1.00 85.12 79 ARG A C 1
ATOM 619 O O . ARG A 1 79 ? 1.725 -2.610 -11.757 1.00 85.12 79 ARG A O 1
ATOM 626 N N . LYS A 1 80 ? 0.393 -3.863 -10.457 1.00 76.44 80 LYS A N 1
ATOM 627 C CA . LYS A 1 80 ? 0.680 -5.128 -11.157 1.00 76.44 80 LYS A CA 1
ATOM 628 C C . LYS A 1 80 ? 0.276 -5.072 -12.633 1.00 76.44 80 LYS A C 1
ATOM 630 O O . LYS A 1 80 ? 1.030 -5.576 -13.457 1.00 76.44 80 LYS A O 1
ATOM 635 N N . LEU A 1 81 ? -0.836 -4.412 -12.961 1.00 72.88 81 LEU A N 1
ATOM 636 C CA . LEU A 1 81 ? -1.284 -4.210 -14.344 1.00 72.88 81 LEU A CA 1
ATOM 637 C C . LEU A 1 81 ? -0.380 -3.254 -15.138 1.00 72.88 81 LEU A C 1
ATOM 639 O O . LEU A 1 81 ? -0.119 -3.512 -16.307 1.00 72.88 81 LEU A O 1
ATOM 643 N N . ILE A 1 82 ? 0.134 -2.187 -14.517 1.00 71.00 82 ILE A N 1
ATOM 644 C CA . ILE A 1 82 ? 1.028 -1.211 -15.172 1.00 71.00 82 ILE A CA 1
ATOM 645 C C . ILE A 1 82 ? 2.423 -1.804 -15.436 1.00 71.00 82 ILE A C 1
ATOM 647 O O . ILE A 1 82 ? 3.047 -1.501 -16.448 1.00 71.00 82 ILE A O 1
ATOM 651 N N . VAL A 1 83 ? 2.916 -2.659 -14.536 1.00 70.25 83 VAL A N 1
ATOM 652 C CA . VAL A 1 83 ? 4.265 -3.254 -14.615 1.00 70.25 83 VAL A CA 1
ATOM 653 C C . VAL A 1 83 ? 4.299 -4.525 -15.484 1.00 70.25 83 VAL A C 1
ATOM 655 O O . VAL A 1 83 ? 5.374 -4.961 -15.895 1.00 70.25 83 VAL A O 1
ATOM 658 N N . LEU A 1 84 ? 3.140 -5.121 -15.789 1.00 67.81 84 LEU A N 1
ATOM 659 C CA . LEU A 1 84 ? 3.017 -6.303 -16.652 1.00 67.81 84 LEU A CA 1
ATOM 660 C C . LEU A 1 84 ? 3.520 -6.081 -18.096 1.00 67.81 84 LEU A C 1
ATOM 662 O O . LEU A 1 84 ? 4.341 -6.874 -18.547 1.00 67.81 84 LEU A O 1
ATOM 666 N N . PRO A 1 85 ? 3.093 -5.029 -18.826 1.00 63.34 85 PRO A N 1
ATOM 667 C CA . PRO A 1 85 ? 3.479 -4.840 -20.227 1.00 63.34 85 PRO A CA 1
ATOM 668 C C . PRO A 1 85 ? 4.953 -4.467 -20.430 1.00 63.34 85 PRO A C 1
ATOM 670 O O . PRO A 1 85 ? 5.419 -4.501 -21.560 1.00 63.34 85 PRO A O 1
ATOM 673 N N . VAL A 1 86 ? 5.685 -4.104 -19.370 1.00 60.91 86 VAL A N 1
ATOM 674 C CA . VAL A 1 86 ? 7.105 -3.714 -19.456 1.00 60.91 86 VAL A CA 1
ATOM 675 C C . VAL A 1 86 ? 8.065 -4.907 -19.349 1.00 60.91 86 VAL A C 1
ATOM 677 O O . VAL A 1 86 ? 9.263 -4.765 -19.582 1.00 60.91 86 VAL A O 1
ATOM 680 N N . GLN A 1 87 ? 7.553 -6.079 -18.968 1.00 59.28 87 GLN A N 1
ATOM 681 C CA . GLN A 1 87 ? 8.312 -7.323 -18.907 1.00 59.28 87 GLN A CA 1
ATOM 682 C C . GLN A 1 87 ? 8.132 -8.036 -20.250 1.00 59.28 87 GLN A C 1
ATOM 684 O O . GLN A 1 87 ? 7.165 -8.768 -20.443 1.00 59.28 87 GLN A O 1
ATOM 689 N N . ASP A 1 88 ? 9.029 -7.752 -21.197 1.00 55.72 88 ASP A N 1
ATOM 690 C CA . ASP A 1 88 ? 9.064 -8.290 -22.565 1.00 55.72 88 ASP A CA 1
ATOM 691 C C . ASP A 1 88 ? 9.163 -9.828 -22.597 1.00 55.72 88 ASP A C 1
ATOM 693 O O . ASP A 1 88 ? 10.211 -10.429 -22.825 1.00 55.72 88 ASP A O 1
ATOM 697 N N . SER A 1 89 ? 8.053 -10.507 -22.349 1.00 50.94 89 SER A N 1
ATOM 698 C CA . SER A 1 89 ? 7.880 -11.943 -22.537 1.00 50.94 89 SER A CA 1
ATOM 699 C C . SER A 1 89 ? 6.410 -12.143 -22.843 1.00 50.94 89 SER A C 1
ATOM 701 O O . SER A 1 89 ? 5.618 -12.225 -21.915 1.00 50.94 89 SER A O 1
ATOM 703 N N . THR A 1 90 ? 6.0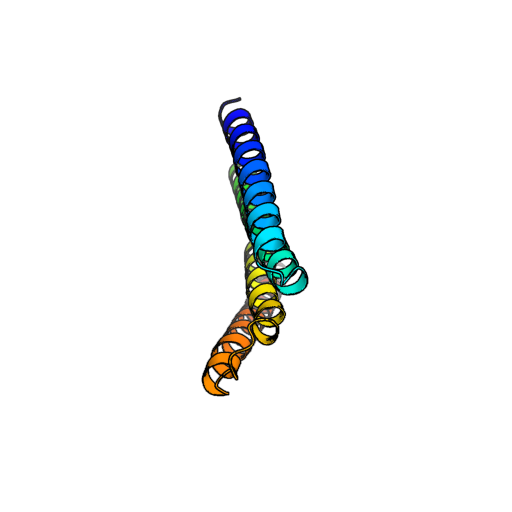57 -12.093 -24.134 1.00 53.66 90 THR A N 1
ATOM 704 C CA . THR A 1 90 ? 4.713 -12.312 -24.710 1.00 53.66 90 THR A CA 1
ATOM 705 C C . THR A 1 90 ? 3.710 -12.856 -23.686 1.00 53.66 90 THR A C 1
ATOM 707 O O . THR A 1 90 ? 3.639 -14.076 -23.507 1.00 53.66 90 THR A O 1
ATOM 710 N N . PRO A 1 91 ? 2.995 -11.983 -22.955 1.00 55.94 91 PRO A N 1
ATOM 711 C CA . PRO A 1 91 ? 2.188 -12.433 -21.839 1.00 55.94 91 PRO A CA 1
ATOM 712 C C . PRO A 1 91 ? 1.058 -13.290 -22.394 1.00 55.94 91 PRO A C 1
ATOM 714 O O . PRO A 1 91 ? 0.302 -12.865 -23.271 1.00 55.94 91 PRO A O 1
ATOM 717 N N . THR A 1 92 ? 0.967 -14.526 -21.916 1.00 66.50 92 THR A N 1
ATOM 718 C CA . THR A 1 92 ? -0.130 -15.428 -22.259 1.00 66.50 92 THR A CA 1
ATOM 719 C C . THR A 1 92 ? -1.438 -14.740 -21.866 1.00 66.50 92 THR A C 1
ATOM 721 O O . THR A 1 92 ? -1.550 -14.222 -20.753 1.00 66.50 92 THR A O 1
ATOM 724 N N . PHE A 1 93 ? -2.440 -14.719 -22.752 1.00 62.34 93 PHE A N 1
ATOM 725 C CA . PHE A 1 93 ? -3.739 -14.070 -22.492 1.00 62.34 93 PHE A CA 1
ATOM 726 C C . PHE A 1 93 ? -4.389 -14.517 -21.166 1.00 62.34 93 PHE A C 1
ATOM 728 O O . PHE A 1 93 ? -5.137 -13.759 -20.551 1.00 62.34 93 PHE A O 1
ATOM 735 N N . GLU A 1 94 ? -4.063 -15.724 -20.705 1.00 69.50 94 GLU A N 1
ATOM 736 C CA . GLU A 1 94 ? -4.483 -16.290 -19.423 1.00 69.50 94 GLU A CA 1
ATOM 737 C C . GLU A 1 94 ? -3.934 -15.519 -18.208 1.00 69.50 94 GLU A C 1
ATOM 739 O O . GLU A 1 94 ? -4.672 -15.231 -17.267 1.00 69.50 94 GLU A O 1
ATOM 744 N N . GLU A 1 95 ? -2.669 -15.098 -18.244 1.00 67.94 95 GLU A N 1
ATOM 745 C CA . GLU A 1 95 ? -2.014 -14.421 -17.123 1.00 67.94 95 GLU A CA 1
ATOM 746 C C . GLU A 1 95 ? -2.560 -12.997 -16.953 1.00 67.94 95 GLU A C 1
ATOM 748 O O . GLU A 1 95 ? -2.935 -12.585 -15.854 1.00 67.94 95 GLU A O 1
ATOM 753 N N . VAL A 1 96 ? -2.724 -12.276 -18.067 1.00 69.56 96 VAL A N 1
ATOM 754 C CA . VAL A 1 96 ? -3.401 -10.969 -18.095 1.00 69.56 96 VAL A CA 1
ATOM 755 C C . VAL A 1 96 ? -4.846 -11.103 -17.605 1.00 69.56 96 VAL A C 1
ATOM 757 O O . VAL A 1 96 ? -5.302 -10.277 -16.813 1.00 69.56 96 VAL A O 1
ATOM 760 N N . GLY A 1 97 ? -5.549 -12.162 -18.021 1.00 77.00 97 GLY A N 1
ATOM 761 C CA . GLY A 1 97 ? -6.918 -12.453 -17.597 1.00 77.00 97 GLY A CA 1
ATOM 762 C C . GLY A 1 97 ? -7.060 -12.623 -16.083 1.00 77.00 97 GLY A C 1
ATOM 763 O O . GLY A 1 97 ? -7.995 -12.080 -15.497 1.00 77.00 97 GLY A O 1
ATOM 764 N N . ILE A 1 98 ? -6.109 -13.296 -15.428 1.00 78.31 98 ILE A N 1
ATOM 765 C CA . ILE A 1 98 ? -6.103 -13.479 -13.968 1.00 78.31 98 ILE A CA 1
ATOM 766 C C . ILE A 1 98 ? -5.882 -12.147 -13.239 1.00 78.31 98 ILE A C 1
ATOM 768 O O . ILE A 1 98 ? -6.594 -11.852 -12.277 1.00 78.31 98 ILE A O 1
ATOM 772 N N . TRP A 1 99 ? -4.942 -11.311 -13.692 1.00 72.19 99 TRP A N 1
ATOM 773 C CA . TRP A 1 99 ? -4.666 -10.022 -13.042 1.00 72.19 99 TRP A CA 1
ATOM 774 C C . TRP A 1 99 ? -5.796 -9.010 -13.238 1.00 72.19 99 TRP A C 1
ATOM 776 O O . TRP A 1 99 ? -6.188 -8.333 -12.285 1.00 72.19 99 TRP A O 1
ATOM 786 N N . VAL A 1 100 ? -6.353 -8.930 -14.450 1.00 80.12 100 VAL A N 1
ATOM 787 C CA . VAL A 1 100 ? -7.501 -8.064 -14.755 1.00 80.12 100 VAL A CA 1
ATOM 788 C C . VAL A 1 100 ? -8.752 -8.562 -14.033 1.00 80.12 100 VAL A C 1
ATOM 790 O O . VAL A 1 100 ? -9.458 -7.767 -13.416 1.00 80.12 100 VAL A O 1
ATOM 793 N N . GLY A 1 101 ? -8.996 -9.875 -14.039 1.00 82.88 101 GLY A N 1
ATOM 794 C CA . GLY A 1 101 ? -10.089 -10.500 -13.300 1.00 82.88 101 GLY A CA 1
ATOM 795 C C . GLY A 1 101 ? -9.981 -10.251 -11.797 1.00 82.88 101 GLY A C 1
ATOM 796 O O . GLY A 1 101 ? -10.963 -9.856 -11.175 1.00 82.88 101 GLY A O 1
ATOM 797 N N . GLY A 1 102 ? -8.784 -10.388 -11.221 1.00 81.12 102 GLY A N 1
ATOM 798 C CA . GLY A 1 102 ? -8.516 -10.085 -9.815 1.00 81.12 102 GLY A CA 1
ATOM 799 C C . GLY A 1 102 ? -8.766 -8.616 -9.464 1.00 81.12 102 GLY A C 1
ATOM 800 O O . GLY A 1 102 ? -9.462 -8.331 -8.490 1.00 81.12 102 GLY A O 1
ATOM 801 N N . ALA A 1 103 ? -8.282 -7.679 -10.287 1.00 80.62 103 ALA A N 1
ATOM 802 C CA . ALA A 1 103 ? -8.539 -6.250 -10.099 1.00 80.62 103 ALA A CA 1
ATOM 803 C C . ALA A 1 103 ? -10.041 -5.922 -10.184 1.00 80.62 103 ALA A C 1
ATOM 805 O O . ALA A 1 103 ? -10.564 -5.167 -9.362 1.00 80.62 103 ALA A O 1
ATOM 806 N N . PHE A 1 104 ? -10.753 -6.536 -11.132 1.00 85.56 104 PHE A N 1
ATOM 807 C CA . PHE A 1 104 ? -12.198 -6.384 -11.280 1.00 85.56 104 PHE A CA 1
ATOM 808 C C . PHE A 1 104 ? -12.965 -6.932 -10.069 1.00 85.56 104 PHE A C 1
ATOM 810 O O . PHE A 1 104 ? -13.882 -6.279 -9.576 1.00 85.56 104 PHE A O 1
ATOM 817 N N . LEU A 1 105 ? -12.571 -8.095 -9.546 1.00 86.38 105 LEU A N 1
ATOM 818 C CA . LEU A 1 105 ? -13.212 -8.730 -8.391 1.00 86.38 105 LEU A CA 1
ATOM 819 C C . LEU A 1 105 ? -13.024 -7.894 -7.114 1.00 86.38 105 LEU A C 1
ATOM 821 O O . LEU A 1 105 ? -13.975 -7.699 -6.359 1.00 86.38 105 LEU A O 1
ATOM 825 N N . ILE A 1 106 ? -11.831 -7.326 -6.911 1.00 83.88 106 ILE A N 1
ATOM 826 C CA . ILE A 1 106 ? -11.558 -6.383 -5.814 1.00 83.88 106 ILE A CA 1
ATOM 827 C C . ILE A 1 106 ? -12.386 -5.098 -5.971 1.00 83.88 106 ILE A C 1
ATOM 829 O O . ILE A 1 106 ? -12.985 -4.633 -5.001 1.00 83.88 106 ILE A O 1
ATOM 833 N N . GLY A 1 107 ? -12.483 -4.549 -7.186 1.00 82.12 107 GLY A N 1
ATOM 834 C CA . GLY A 1 107 ? -13.340 -3.393 -7.467 1.00 82.12 107 GLY A CA 1
ATOM 835 C C . GLY A 1 107 ? -14.826 -3.682 -7.212 1.00 82.12 107 GLY A C 1
ATOM 836 O O . GLY A 1 107 ? -15.543 -2.857 -6.647 1.00 82.12 107 GLY A O 1
ATOM 837 N N . LEU A 1 108 ? -15.292 -4.884 -7.550 1.00 86.06 108 LEU A N 1
ATOM 838 C CA . LEU A 1 108 ? -16.658 -5.324 -7.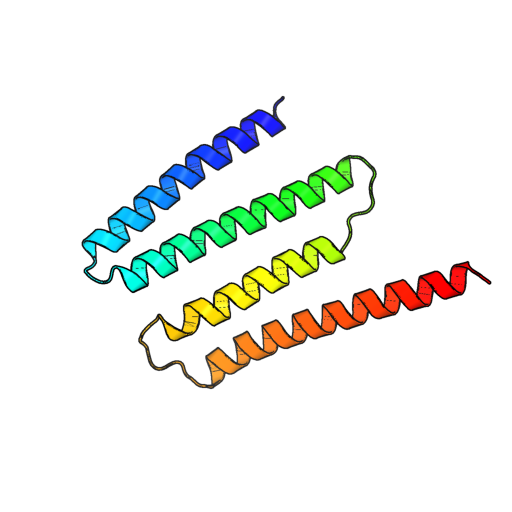274 1.00 86.06 108 LEU A CA 1
ATOM 839 C C . LEU A 1 108 ? -16.911 -5.492 -5.768 1.00 86.06 108 LEU A C 1
ATOM 841 O O . LEU A 1 108 ? -17.955 -5.067 -5.269 1.00 86.06 108 LEU A O 1
ATOM 845 N N . LEU A 1 109 ? -15.943 -6.044 -5.030 1.00 82.88 109 LEU A N 1
ATOM 846 C CA . LEU A 1 109 ? -15.990 -6.127 -3.570 1.00 82.88 109 LEU A CA 1
ATOM 847 C C . LEU A 1 109 ? -16.095 -4.732 -2.937 1.00 82.88 109 LEU A C 1
ATOM 849 O O . LEU A 1 109 ? -16.917 -4.537 -2.042 1.00 82.88 109 LEU A O 1
ATOM 853 N N . TYR A 1 110 ? -15.330 -3.754 -3.431 1.00 81.81 110 TYR A N 1
ATOM 854 C CA . TYR A 1 110 ? -15.410 -2.363 -2.975 1.00 81.81 110 TYR A CA 1
ATOM 855 C C . TYR A 1 110 ? -16.825 -1.793 -3.116 1.00 81.81 110 TYR A C 1
ATOM 857 O O . TYR A 1 110 ? -17.396 -1.277 -2.151 1.00 81.81 110 TYR A O 1
ATOM 865 N N . ILE A 1 111 ? -17.423 -1.956 -4.300 1.00 81.38 111 ILE A N 1
ATOM 866 C CA . ILE A 1 111 ? -18.786 -1.494 -4.588 1.00 81.38 111 ILE A CA 1
ATOM 867 C C . ILE A 1 111 ? -19.804 -2.177 -3.664 1.00 81.38 111 ILE A C 1
ATOM 869 O O . ILE A 1 111 ? -20.736 -1.534 -3.179 1.00 81.38 111 ILE A O 1
ATOM 873 N N . LEU A 1 112 ? -19.641 -3.471 -3.390 1.00 82.62 112 LEU A N 1
ATOM 874 C CA . LEU A 1 112 ? -20.553 -4.198 -2.512 1.00 82.62 112 LEU A CA 1
ATOM 875 C C . LEU A 1 112 ? -20.460 -3.708 -1.059 1.00 82.62 112 LEU A C 1
ATOM 877 O O . LEU A 1 112 ? -21.490 -3.494 -0.419 1.00 82.62 112 LEU A O 1
ATOM 881 N N . VAL A 1 113 ? -19.242 -3.475 -0.563 1.00 81.19 113 VAL A N 1
ATOM 882 C CA . VAL A 1 113 ? -18.985 -2.971 0.794 1.00 81.19 113 VAL A CA 1
ATOM 883 C C . VAL A 1 113 ? -19.579 -1.577 0.986 1.00 81.19 113 VAL A C 1
ATOM 885 O O . VAL A 1 113 ? -20.281 -1.343 1.975 1.00 81.19 113 VAL A O 1
ATOM 888 N N . ILE A 1 114 ? -19.367 -0.659 0.037 1.00 80.50 114 ILE A N 1
ATOM 889 C CA . ILE A 1 114 ? -19.911 0.699 0.154 1.00 80.50 114 ILE A CA 1
ATOM 890 C C . ILE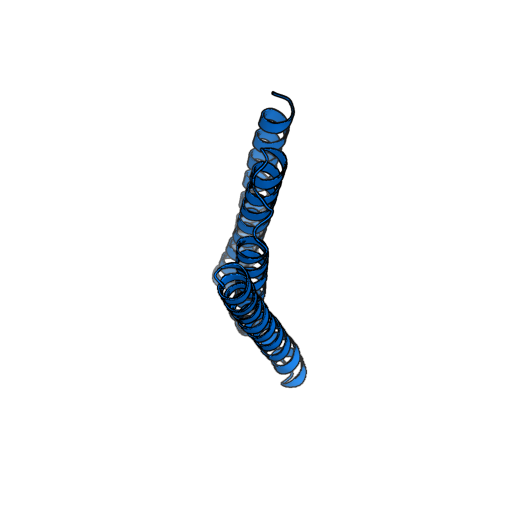 A 1 114 ? -21.439 0.702 0.078 1.00 80.50 114 ILE A C 1
ATOM 892 O O . ILE A 1 114 ? -22.098 1.407 0.843 1.00 80.50 114 ILE A O 1
ATOM 896 N N . ARG A 1 115 ? -22.025 -0.156 -0.767 1.00 79.75 115 ARG A N 1
ATOM 897 C CA . ARG A 1 115 ? -23.481 -0.282 -0.884 1.00 79.75 115 ARG A CA 1
ATOM 898 C C . ARG A 1 115 ? -24.103 -0.822 0.407 1.00 79.75 115 ARG A C 1
ATOM 900 O O . ARG A 1 115 ? -25.093 -0.265 0.870 1.00 79.75 115 ARG A O 1
ATOM 907 N N . PHE A 1 116 ? -23.490 -1.829 1.034 1.00 77.69 116 PHE A N 1
ATOM 908 C CA . PHE A 1 116 ? -23.936 -2.371 2.325 1.00 77.69 116 PHE A CA 1
ATOM 909 C C . PHE A 1 116 ? -23.843 -1.352 3.467 1.00 77.69 116 PHE A C 1
ATOM 911 O O . PHE A 1 116 ? -24.767 -1.250 4.277 1.00 77.69 116 PHE A O 1
ATOM 918 N N . LYS A 1 117 ? -22.757 -0.567 3.522 1.00 72.50 117 LYS A N 1
ATOM 919 C CA . LYS A 1 117 ? -22.591 0.518 4.505 1.00 72.50 117 LYS A CA 1
ATOM 920 C C . LYS A 1 117 ? -23.735 1.533 4.395 1.00 72.50 117 LYS A C 1
ATOM 922 O O . LYS A 1 117 ? -24.315 1.902 5.417 1.00 72.50 117 LYS A O 1
ATOM 927 N N . THR A 1 118 ? -24.099 1.926 3.173 1.00 70.19 118 THR A N 1
ATOM 928 C CA . THR A 1 118 ? -25.224 2.839 2.915 1.00 70.19 118 THR A CA 1
ATOM 929 C C . THR A 1 118 ? -26.562 2.229 3.341 1.00 70.19 118 THR A C 1
ATOM 931 O O . THR A 1 118 ? -27.313 2.868 4.073 1.00 70.19 118 THR A O 1
ATOM 934 N N . THR A 1 119 ? -26.837 0.967 2.991 1.00 73.19 119 THR A N 1
ATOM 935 C CA . THR A 1 119 ? -28.099 0.295 3.355 1.00 73.19 119 THR A CA 1
ATOM 936 C C . THR A 1 119 ? -28.291 0.144 4.871 1.00 73.19 119 THR A C 1
ATOM 938 O O . THR A 1 119 ? -29.394 0.353 5.373 1.00 73.19 119 THR A O 1
ATOM 941 N N . ILE A 1 120 ? -27.237 -0.177 5.631 1.00 68.50 120 ILE A N 1
ATOM 942 C CA . ILE A 1 120 ? -27.326 -0.301 7.100 1.00 68.50 120 ILE A CA 1
ATOM 943 C C . ILE A 1 120 ? -27.468 1.072 7.778 1.00 68.50 120 ILE A C 1
ATOM 945 O O . ILE A 1 120 ? -28.192 1.201 8.766 1.00 68.50 120 ILE A O 1
ATOM 949 N N . SER A 1 121 ? -26.810 2.107 7.244 1.00 62.78 121 SER A N 1
ATOM 950 C CA . SER A 1 121 ? -26.969 3.498 7.698 1.00 62.78 121 SER A CA 1
ATOM 951 C C . SER A 1 121 ? -28.430 3.954 7.634 1.00 62.78 121 SER A C 1
ATOM 953 O O . SER A 1 121 ? -28.928 4.554 8.589 1.00 62.78 121 SER A O 1
ATOM 955 N N . ASP A 1 122 ? -29.119 3.640 6.536 1.00 62.59 122 ASP A N 1
ATOM 956 C CA . ASP A 1 122 ? -30.516 4.031 6.334 1.00 62.59 122 ASP A CA 1
ATOM 957 C C . ASP A 1 122 ? -31.479 3.280 7.263 1.00 62.59 122 ASP A C 1
ATOM 959 O O . ASP A 1 122 ? -32.487 3.843 7.687 1.00 62.59 122 ASP A O 1
ATOM 963 N N . LEU A 1 123 ? -31.142 2.050 7.666 1.00 64.69 123 LEU A N 1
ATOM 964 C CA . LEU A 1 123 ? -31.934 1.279 8.629 1.00 64.69 123 LEU A CA 1
ATOM 965 C C . LEU A 1 123 ? -31.849 1.828 10.060 1.00 64.69 123 LEU A C 1
ATOM 967 O O . LEU A 1 123 ? -32.810 1.712 10.808 1.00 64.69 123 LEU A O 1
ATOM 971 N N . LYS A 1 124 ? -30.719 2.435 10.449 1.00 56.97 124 LYS A N 1
ATOM 972 C CA . LYS A 1 124 ? -30.529 3.013 11.793 1.00 56.97 124 LYS A CA 1
ATOM 973 C C . 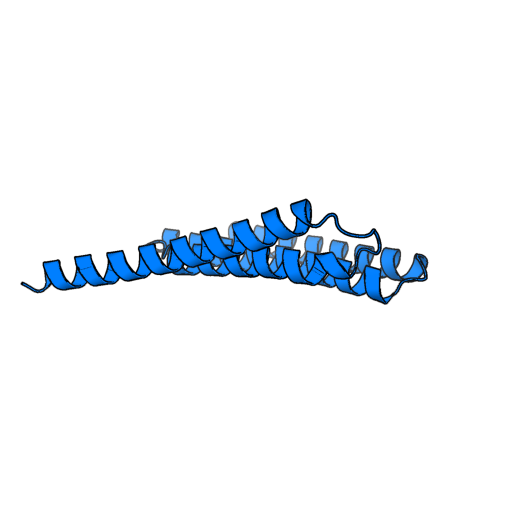LYS A 1 124 ? -31.201 4.386 11.961 1.00 56.97 124 LYS A C 1
ATOM 975 O O . LYS A 1 124 ? -31.177 4.951 13.051 1.00 56.97 124 LYS A O 1
ATOM 980 N N . ARG A 1 125 ? -31.731 4.954 10.872 1.00 58.59 125 ARG A N 1
ATOM 981 C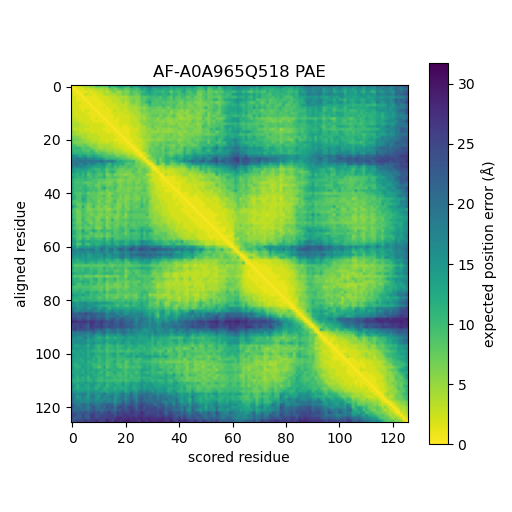 CA . ARG A 1 125 ? -32.365 6.280 10.834 1.00 58.59 125 ARG A CA 1
ATOM 982 C C . ARG A 1 125 ? -33.905 6.220 10.855 1.00 58.59 125 ARG A C 1
ATOM 984 O O . ARG A 1 125 ? -34.531 7.276 10.816 1.00 58.59 125 ARG A O 1
ATOM 991 N N . LYS A 1 126 ? -34.490 5.019 10.910 1.00 48.09 126 LYS A N 1
ATOM 992 C CA . LYS A 1 126 ? -35.918 4.748 11.152 1.00 48.09 126 LYS A CA 1
ATOM 993 C C . LYS A 1 126 ? -36.119 4.189 12.554 1.00 48.09 126 LYS A C 1
ATOM 995 O O . LYS A 1 126 ? -37.211 4.445 13.098 1.00 48.09 126 LYS A O 1
#

Secondary structure (DSSP, 8-state):
-HHHHHHHHHHHHHHHHHHHHHHHHHHTS-HHHHHHHHHHHHHHHHHHHHHHHHHHHHHTTS---HHHHHHHHHHHHHHHHHHSTTS-S---HHHHHHHHHHHHHHHHHHHHHHHHHHHHHHHTT-

Mean predicted aligned error: 10.4 Å

Foldseek 3Di:
DVVVVVVVVLVVVLVVVLVVLCVVCVVVVNVVLSVLVSVLSVLVVVLVVQVVVLVVVVVVPDPSPVLSVLVSVLVNLVSCLVSVVVPPDPDDPVVNCVSVVVSVVSVVVNVVVVVVVVVVVVVVVD

Sequence (126 aa):
IIIGLALATSIIMFTWLFFNEINTAANAHNLIHGFIHALGTLMLLWSISALISAEMRYLNGSKLEVETFIEVVMVLFLRKLIVLPVQDSTPTFEEVGIWVGGAFLIGLLYILVIRFKTTISDLKRK

Nearest PDB structures (foldseek):
  6xr2-assembly1_C  TM=4.496E-01  e=4.441E+00  synthetic construct

pLDDT: mean 75.65, std 8.55, range [48.09, 88.94]